Protein AF-A0A7W3JF93-F1 (afdb_monomer_lite)

Fold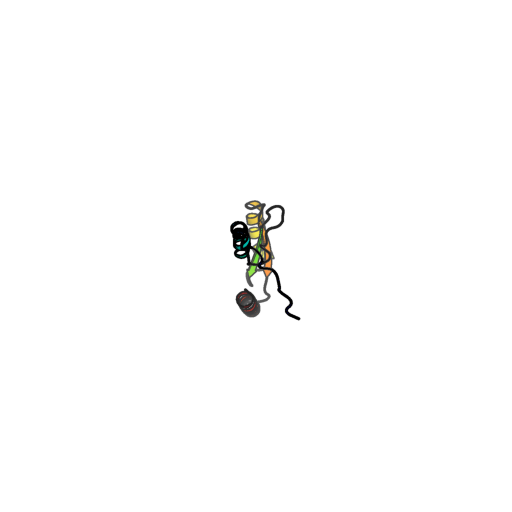seek 3Di:
DDDDDDDDDPDDPDDDDPDPPPVVVVVVPPDPPQCQDPVGAHEDEDEDQDDDCVVCVVVQVVVCVVVVSYHYRYDHDPDDVRSVVVVVVVVVVD

Organism: NCBI:txid88382

Radius of gyration: 29.05 Å; chains: 1; bounding box: 91×41×45 Å

Sequence (94 aa):
MFRSPRAVPRRLLAATGAASALVLLAGCAGGGDDGVAEDGTVTLTYRTWIPSLEQWQPIVDAFEAENPDITIDFQGADGASDYLSELDNLILAG

pLDDT: mean 78.55, std 18.03, range [45.28, 98.19]

Structure (mmCIF, N/CA/C/O backbone):
data_AF-A0A7W3JF93-F1
#
_entry.id   AF-A0A7W3JF93-F1
#
loop_
_atom_site.group_PDB
_atom_site.id
_atom_site.type_symbol
_atom_site.label_atom_id
_atom_site.label_alt_id
_atom_site.label_comp_id
_atom_site.label_asym_id
_atom_site.label_entity_id
_atom_site.label_seq_id
_atom_site.pdbx_PDB_ins_code
_atom_site.Cartn_x
_atom_site.Cartn_y
_atom_site.Cartn_z
_atom_site.occupancy
_atom_site.B_iso_or_equiv
_atom_site.auth_seq_id
_atom_site.auth_comp_id
_atom_site.auth_asym_id
_atom_site.auth_atom_id
_atom_site.pdbx_PDB_model_num
ATOM 1 N N . MET A 1 1 ? -77.084 -34.098 17.015 1.00 45.28 1 MET A N 1
ATOM 2 C CA . MET A 1 1 ? -75.683 -34.107 17.493 1.00 45.28 1 MET A CA 1
ATOM 3 C C . MET A 1 1 ? -75.021 -32.784 17.124 1.00 45.28 1 MET A C 1
ATOM 5 O O . MET A 1 1 ? -74.542 -32.629 16.015 1.00 45.28 1 MET A O 1
ATOM 9 N N . PHE A 1 2 ? -75.078 -31.788 18.007 1.00 46.81 2 PHE A N 1
ATOM 10 C CA . PHE A 1 2 ? -74.471 -30.470 17.784 1.00 46.81 2 PHE A CA 1
ATOM 11 C C . PHE A 1 2 ? -73.302 -30.349 18.763 1.00 46.81 2 PHE A C 1
ATOM 13 O O . PHE A 1 2 ? -73.514 -30.396 19.974 1.00 46.81 2 PHE A O 1
ATOM 20 N N . ARG A 1 3 ? -72.065 -30.300 18.260 1.00 54.28 3 ARG A N 1
ATOM 21 C CA . ARG A 1 3 ? -70.854 -30.236 19.089 1.00 54.28 3 ARG A CA 1
ATOM 22 C C . ARG A 1 3 ? -70.305 -28.815 19.027 1.00 54.28 3 ARG A C 1
ATOM 24 O O . ARG A 1 3 ? -69.853 -28.364 17.984 1.00 54.28 3 ARG A O 1
ATOM 31 N N . SER A 1 4 ? -70.397 -28.122 20.153 1.00 60.69 4 SER A N 1
ATOM 32 C CA . SER A 1 4 ? -69.913 -26.756 20.349 1.00 60.69 4 SER A CA 1
ATOM 33 C C . SER A 1 4 ? -68.381 -26.727 20.486 1.00 60.69 4 SER A C 1
ATOM 35 O O . SER A 1 4 ? -67.847 -27.532 21.258 1.00 60.69 4 SER A O 1
ATOM 37 N N . PRO A 1 5 ? -67.653 -25.813 19.818 1.00 56.91 5 PRO A N 1
ATOM 38 C CA . PRO A 1 5 ? -66.317 -25.414 20.232 1.00 56.91 5 PRO A CA 1
ATOM 39 C C . PRO A 1 5 ? -66.348 -24.088 21.009 1.00 56.91 5 PRO A C 1
ATOM 41 O O . PRO A 1 5 ? -66.989 -23.109 20.637 1.00 56.91 5 PRO A O 1
ATOM 44 N N . ARG A 1 6 ? -65.640 -24.116 22.138 1.00 64.62 6 ARG A N 1
ATOM 45 C CA . ARG A 1 6 ? -65.532 -23.092 23.182 1.00 64.62 6 ARG A CA 1
ATOM 46 C C . ARG A 1 6 ? -64.962 -21.769 22.648 1.00 64.62 6 ARG A C 1
ATOM 48 O O . ARG A 1 6 ? -63.974 -21.774 21.921 1.00 64.62 6 ARG A O 1
ATOM 55 N N . ALA A 1 7 ? -65.533 -20.647 23.086 1.00 57.69 7 ALA A N 1
ATOM 56 C CA . ALA A 1 7 ?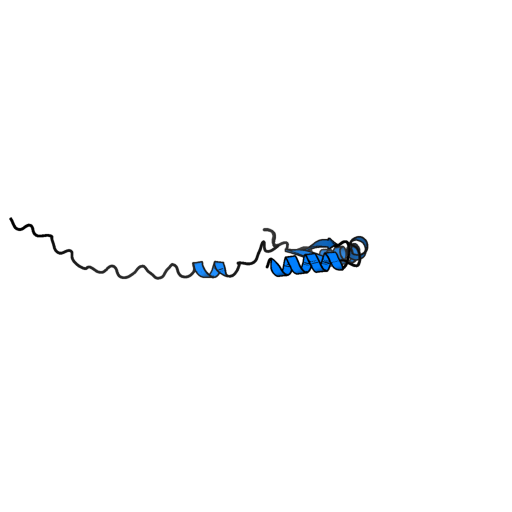 -64.965 -19.316 22.883 1.00 57.69 7 ALA A CA 1
ATOM 57 C C . ALA A 1 7 ? -63.699 -19.141 23.739 1.00 57.69 7 ALA A C 1
ATOM 59 O O . ALA A 1 7 ? -63.733 -19.349 24.953 1.00 57.69 7 ALA A O 1
ATOM 60 N N . VAL A 1 8 ? -62.588 -18.756 23.110 1.00 61.56 8 VAL A N 1
ATOM 61 C CA . VAL A 1 8 ? -61.325 -18.442 23.794 1.00 61.56 8 VAL A CA 1
ATOM 62 C C . VAL A 1 8 ? -61.269 -16.929 24.047 1.00 61.56 8 VAL A C 1
ATOM 64 O O . VAL A 1 8 ? -61.486 -16.153 23.112 1.00 61.56 8 VAL A O 1
ATOM 67 N N . PRO A 1 9 ? -61.013 -16.471 25.287 1.00 53.00 9 PRO A N 1
ATOM 68 C CA . PRO A 1 9 ? -61.001 -15.051 25.607 1.00 53.00 9 PRO A CA 1
ATOM 69 C C . PRO A 1 9 ? -59.776 -14.355 25.002 1.00 53.00 9 PRO A C 1
ATOM 71 O O . PRO A 1 9 ? -58.632 -14.700 25.287 1.00 53.00 9 PRO A O 1
ATOM 74 N N . ARG A 1 10 ? -60.040 -13.312 24.207 1.00 59.69 10 ARG A N 1
ATOM 75 C CA . ARG A 1 10 ? -59.066 -12.303 23.768 1.00 59.69 10 ARG A CA 1
ATOM 76 C C . ARG A 1 10 ? -58.553 -11.534 24.988 1.00 59.69 10 ARG A C 1
ATOM 78 O O . ARG A 1 10 ? -59.104 -10.497 25.348 1.00 59.69 10 ARG A O 1
ATOM 85 N N . ARG A 1 11 ? -57.511 -12.038 25.641 1.00 53.50 11 ARG A N 1
ATOM 86 C CA . ARG A 1 11 ? -56.736 -11.273 26.621 1.00 53.50 11 ARG A CA 1
ATOM 87 C C . ARG A 1 11 ? -55.352 -11.006 26.051 1.00 53.50 11 ARG A C 1
ATOM 89 O O . ARG A 1 11 ? -54.496 -11.876 26.047 1.00 53.50 11 ARG A O 1
ATOM 96 N N . LEU A 1 12 ? -55.221 -9.791 25.517 1.00 61.00 12 LEU A N 1
ATOM 97 C CA . LEU A 1 12 ? -54.128 -8.863 25.812 1.00 61.00 12 LEU A CA 1
ATOM 98 C C . LEU A 1 12 ? -52.780 -9.529 26.116 1.00 61.00 12 LEU A C 1
ATOM 100 O O . LEU A 1 12 ? -52.437 -9.705 27.278 1.00 61.00 12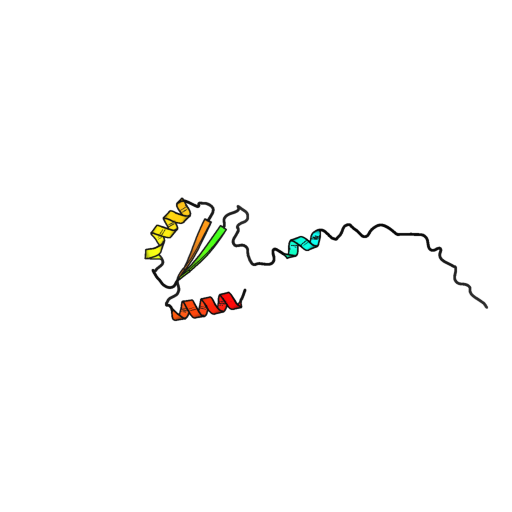 LEU A O 1
ATOM 104 N N . LEU A 1 13 ? -51.997 -9.793 25.074 1.00 53.28 13 LEU A N 1
ATOM 105 C CA . LEU A 1 13 ? -50.538 -9.756 25.163 1.00 53.28 13 LEU A CA 1
ATOM 106 C C . LEU A 1 13 ? -50.047 -8.745 24.119 1.00 53.28 13 LEU A C 1
ATOM 108 O O . LEU A 1 13 ? -49.511 -9.078 23.068 1.00 53.28 13 LEU A O 1
ATOM 112 N N . ALA A 1 14 ? -50.344 -7.476 24.390 1.00 58.84 14 ALA A N 1
ATOM 113 C CA . ALA A 1 14 ? -49.517 -6.389 23.899 1.00 58.84 14 ALA A CA 1
ATOM 114 C C . ALA A 1 14 ? -48.320 -6.266 24.854 1.00 58.84 14 ALA A C 1
ATOM 116 O O . ALA A 1 14 ? -48.495 -6.448 26.057 1.00 58.84 14 ALA A O 1
ATOM 117 N N . ALA A 1 15 ? -47.162 -5.899 24.301 1.00 57.06 15 ALA A N 1
ATOM 118 C CA . ALA A 1 15 ? -45.899 -5.575 24.977 1.00 57.06 15 ALA A CA 1
ATOM 119 C C . ALA A 1 15 ? -44.864 -6.709 25.124 1.00 57.06 15 ALA A C 1
ATOM 121 O O . ALA A 1 15 ? -44.597 -7.173 26.223 1.00 57.06 15 ALA A O 1
ATOM 122 N N . THR A 1 16 ? -44.189 -7.035 24.016 1.00 56.47 16 THR A N 1
ATOM 123 C CA . THR A 1 16 ? -42.735 -7.320 23.983 1.00 56.47 16 THR A CA 1
ATOM 124 C C . THR A 1 16 ? -42.268 -7.294 22.526 1.00 56.47 16 THR A C 1
ATOM 126 O O . THR A 1 16 ? -42.169 -8.320 21.866 1.00 56.47 16 THR A O 1
ATOM 129 N N . GLY A 1 17 ? -42.057 -6.100 21.968 1.00 54.12 17 GLY A N 1
ATOM 130 C CA . GLY A 1 17 ? -41.743 -5.952 20.539 1.00 54.12 17 GLY A CA 1
ATOM 131 C C . GLY A 1 17 ? -40.787 -4.816 20.191 1.00 54.12 17 GLY A C 1
ATOM 132 O O . GLY A 1 17 ? -40.799 -4.367 19.055 1.00 54.12 17 GLY A O 1
ATOM 133 N N . ALA A 1 18 ? -39.992 -4.315 21.141 1.00 57.09 18 ALA A N 1
ATOM 134 C CA . ALA A 1 18 ? -39.135 -3.147 20.906 1.00 57.09 18 ALA A CA 1
ATOM 135 C C . ALA A 1 18 ? -37.711 -3.293 21.473 1.00 57.09 18 ALA A C 1
ATOM 137 O O . ALA A 1 18 ? -37.146 -2.321 21.959 1.00 57.09 18 ALA A O 1
ATOM 138 N N . ALA A 1 19 ? -37.126 -4.496 21.435 1.00 54.59 19 ALA A N 1
ATOM 139 C CA . ALA A 1 19 ? -35.745 -4.714 21.893 1.00 54.59 19 ALA A CA 1
ATOM 140 C C . ALA A 1 19 ? -34.783 -5.240 20.808 1.00 54.59 19 ALA A C 1
ATOM 142 O O . ALA A 1 19 ? -33.609 -5.442 21.090 1.00 54.59 19 ALA A O 1
ATOM 143 N N . SER A 1 20 ? -35.231 -5.441 19.565 1.00 53.56 20 SER A N 1
ATOM 144 C CA . SER A 1 20 ? -34.409 -6.042 18.498 1.00 53.56 20 SER A CA 1
ATOM 145 C C . SER A 1 20 ? -33.814 -5.046 17.491 1.00 53.56 20 SER A C 1
ATOM 147 O O . SER A 1 20 ? -33.102 -5.462 16.583 1.00 53.56 20 SER A O 1
ATOM 149 N N . ALA A 1 21 ? -34.046 -3.737 17.635 1.00 54.97 21 ALA A N 1
ATOM 150 C CA . ALA A 1 21 ? -33.631 -2.754 16.625 1.00 54.97 21 ALA A CA 1
ATOM 151 C C . ALA A 1 21 ? -32.146 -2.331 16.687 1.00 54.97 21 ALA A C 1
ATOM 153 O O . ALA A 1 21 ? -31.682 -1.651 15.778 1.00 54.97 21 ALA A O 1
ATOM 154 N N . LEU A 1 22 ? -31.385 -2.722 17.717 1.00 55.59 22 LEU A N 1
ATOM 155 C CA . LEU A 1 22 ? -29.994 -2.267 17.890 1.00 55.59 22 LEU A CA 1
ATOM 156 C C . LEU A 1 22 ? -28.940 -3.137 17.185 1.00 55.59 22 LEU A C 1
ATOM 158 O O . LEU A 1 22 ? -27.805 -2.700 17.038 1.00 55.59 22 LEU A O 1
ATOM 162 N N . VAL A 1 23 ? -29.292 -4.333 16.702 1.00 57.50 23 VAL A N 1
ATOM 163 C CA . VAL A 1 23 ? -28.318 -5.239 16.050 1.00 57.50 23 VAL A CA 1
ATOM 164 C C . VAL A 1 23 ? -28.108 -4.899 14.565 1.00 57.50 23 VAL A C 1
ATOM 166 O O . VAL A 1 23 ? -27.162 -5.367 13.943 1.00 57.50 23 VAL A O 1
ATOM 169 N N . LEU A 1 24 ? -28.942 -4.032 13.984 1.00 56.72 24 LEU A N 1
ATOM 170 C CA . LEU A 1 24 ? -28.867 -3.702 12.557 1.00 56.72 24 LEU A CA 1
ATOM 171 C C . LEU A 1 24 ? -27.752 -2.702 12.201 1.00 56.72 24 LEU A C 1
ATOM 173 O O . LEU A 1 24 ? -27.472 -2.529 11.020 1.00 56.72 24 LEU A O 1
ATOM 177 N N . LEU A 1 25 ? -27.082 -2.078 13.182 1.00 55.41 25 LEU A N 1
ATOM 178 C CA . LEU A 1 25 ? -25.958 -1.168 12.907 1.00 55.41 25 LEU A CA 1
ATOM 179 C C . LEU A 1 25 ? -24.595 -1.863 12.780 1.00 55.41 25 LEU A C 1
ATOM 181 O O . LEU A 1 25 ? -23.662 -1.238 12.287 1.00 55.41 25 LEU A O 1
ATOM 185 N N . ALA A 1 26 ? -24.470 -3.147 13.133 1.00 57.66 26 ALA A N 1
ATOM 186 C CA . ALA A 1 26 ? -23.239 -3.898 12.857 1.00 57.66 26 ALA A CA 1
ATOM 187 C C . ALA A 1 26 ? -23.047 -4.185 11.351 1.00 57.66 26 ALA A C 1
ATOM 189 O O . ALA A 1 26 ? -21.971 -4.584 10.929 1.00 57.66 26 ALA A O 1
ATOM 190 N N . GLY A 1 27 ? -24.079 -3.963 10.527 1.00 50.72 27 GLY A N 1
ATOM 191 C CA . GLY A 1 27 ? -24.058 -4.252 9.092 1.00 50.72 27 GLY A CA 1
ATOM 192 C C . GLY A 1 27 ? -23.489 -3.150 8.192 1.00 50.72 27 GLY A C 1
ATOM 193 O O . GLY A 1 27 ? -23.504 -3.329 6.980 1.00 50.72 27 GLY A O 1
ATOM 194 N N . CYS A 1 28 ? -23.025 -2.017 8.737 1.00 55.59 28 CYS A N 1
ATOM 195 C CA . CYS A 1 28 ? -22.343 -0.980 7.943 1.00 55.59 28 CYS A CA 1
ATOM 196 C C . CYS A 1 28 ? -20.806 -1.090 7.989 1.00 55.59 28 CYS A C 1
ATOM 198 O O . CYS A 1 28 ? -20.133 -0.367 7.263 1.00 55.59 28 CYS A O 1
ATOM 200 N N . ALA A 1 29 ? -20.253 -2.014 8.783 1.00 54.69 29 ALA A N 1
ATOM 201 C CA . ALA A 1 29 ? -18.868 -2.475 8.659 1.00 54.69 29 ALA A CA 1
ATOM 202 C C . ALA A 1 29 ? -18.842 -3.734 7.773 1.00 54.69 29 ALA A C 1
ATOM 204 O O . ALA A 1 29 ? -18.460 -4.821 8.189 1.00 54.69 29 ALA A O 1
ATOM 205 N N . GLY A 1 30 ? -19.409 -3.617 6.574 1.00 56.25 30 GLY A N 1
ATOM 206 C CA . GLY A 1 30 ? -19.280 -4.616 5.521 1.00 56.25 30 GLY A CA 1
ATOM 207 C C . GLY A 1 30 ? -18.283 -4.078 4.513 1.00 56.25 30 GLY A C 1
ATOM 208 O O . GLY A 1 30 ? -18.692 -3.380 3.590 1.00 56.25 30 GLY A O 1
ATOM 209 N N . GLY A 1 31 ? -16.995 -4.337 4.733 1.00 51.53 31 GLY A N 1
ATOM 210 C CA . GLY A 1 31 ? -15.934 -3.778 3.904 1.00 51.53 31 GLY A CA 1
ATOM 211 C C . GLY A 1 31 ? -14.581 -4.433 4.142 1.00 51.53 31 GLY A C 1
ATOM 212 O O . GLY A 1 31 ? -13.648 -3.746 4.516 1.00 51.53 31 GLY A O 1
ATOM 213 N N . GLY A 1 32 ? -14.487 -5.738 3.882 1.00 55.16 32 GLY A N 1
ATOM 214 C CA . GLY A 1 32 ? -13.205 -6.431 3.761 1.00 55.16 32 GLY A CA 1
ATOM 215 C C . GLY A 1 32 ? -12.561 -6.836 5.084 1.00 55.16 32 GLY A C 1
ATOM 216 O O . GLY A 1 32 ? -12.935 -6.387 6.158 1.00 55.16 32 GLY A O 1
ATOM 217 N N . ASP A 1 33 ? -11.617 -7.763 4.986 1.00 62.03 33 ASP A N 1
ATOM 218 C CA . ASP A 1 33 ? -10.584 -7.977 5.995 1.00 62.03 33 ASP A CA 1
ATOM 219 C C . ASP A 1 33 ? -9.955 -6.600 6.276 1.00 62.03 33 ASP A C 1
ATOM 221 O O . ASP A 1 33 ? -9.274 -6.062 5.406 1.00 62.03 33 ASP A O 1
ATOM 225 N N . ASP A 1 34 ? -10.282 -5.967 7.410 1.00 59.19 34 ASP A N 1
ATOM 226 C CA . ASP A 1 34 ? -9.997 -4.540 7.660 1.00 59.19 34 ASP A CA 1
ATOM 227 C C . ASP A 1 34 ? -8.485 -4.222 7.714 1.00 59.19 34 ASP A C 1
ATOM 229 O O . ASP A 1 34 ? -8.094 -3.100 8.024 1.00 59.19 34 ASP A O 1
ATOM 233 N N . GLY A 1 35 ? -7.604 -5.197 7.455 1.00 61.00 35 GLY A N 1
ATOM 234 C CA . GLY A 1 35 ? -6.153 -5.045 7.540 1.00 61.00 35 GLY A CA 1
ATOM 235 C C . GLY A 1 35 ? -5.666 -4.714 8.952 1.00 61.00 35 GLY A C 1
ATOM 236 O O . GLY A 1 35 ? -4.486 -4.422 9.130 1.00 61.00 35 GLY A O 1
ATOM 237 N N . VAL A 1 36 ? -6.561 -4.743 9.945 1.00 71.38 36 VAL A N 1
ATOM 238 C CA . VAL A 1 36 ? -6.285 -4.457 11.351 1.00 71.38 36 VAL A CA 1
ATOM 239 C C . VAL A 1 36 ? -6.141 -5.776 12.097 1.00 71.38 36 VAL A C 1
ATOM 241 O O . VAL A 1 36 ? -7.099 -6.539 12.229 1.00 71.38 36 VAL A O 1
ATOM 244 N N . ALA A 1 37 ? -4.939 -6.044 12.595 1.00 75.25 37 ALA A N 1
ATOM 245 C CA . ALA A 1 37 ? -4.675 -7.166 13.481 1.00 75.25 37 ALA A CA 1
ATOM 246 C C . ALA A 1 37 ? -5.338 -6.951 14.856 1.00 75.25 37 ALA A C 1
ATOM 248 O O . ALA A 1 37 ? -5.649 -5.828 15.252 1.00 75.25 37 ALA A O 1
ATOM 249 N N . GLU A 1 38 ? -5.562 -8.033 15.609 1.00 76.50 38 GLU A N 1
ATOM 250 C CA . GLU A 1 38 ? -6.266 -7.978 16.906 1.00 76.50 38 GLU A CA 1
ATOM 251 C C . GLU A 1 38 ? -5.547 -7.111 17.960 1.00 76.50 38 GLU A C 1
ATOM 253 O O . GLU A 1 38 ? -6.163 -6.664 18.929 1.00 76.50 38 GLU A O 1
ATOM 258 N N . ASP A 1 39 ? -4.250 -6.861 17.775 1.00 82.38 39 ASP A N 1
ATOM 259 C CA . ASP A 1 39 ? -3.418 -5.964 18.578 1.00 82.38 39 ASP A CA 1
ATOM 260 C C . ASP A 1 39 ? -3.451 -4.496 18.112 1.00 82.38 39 ASP A C 1
ATOM 262 O O . ASP A 1 39 ? -2.863 -3.633 18.763 1.00 82.38 39 ASP A O 1
ATOM 266 N N . GLY A 1 40 ? -4.195 -4.191 17.046 1.00 83.31 40 GLY A N 1
ATOM 267 C CA . GLY A 1 40 ? -4.395 -2.843 16.517 1.00 83.31 40 GLY A CA 1
ATOM 268 C C . GLY A 1 40 ? -3.419 -2.437 15.414 1.00 83.31 40 GLY A C 1
ATOM 269 O O . GLY A 1 40 ? -3.512 -1.307 14.938 1.00 83.31 40 GLY A O 1
ATOM 270 N N . THR A 1 41 ? -2.516 -3.325 14.988 1.00 91.38 41 THR A N 1
ATOM 271 C CA . THR A 1 41 ? -1.607 -3.063 13.865 1.00 91.38 41 THR A CA 1
ATOM 272 C C . THR A 1 41 ? -2.369 -3.003 12.546 1.00 91.38 41 THR A C 1
ATOM 274 O O . THR A 1 41 ? -3.149 -3.900 12.240 1.00 91.38 41 THR A O 1
ATOM 277 N N . VAL A 1 42 ? -2.116 -1.971 11.744 1.00 94.12 42 VAL A N 1
ATOM 278 C CA . VAL A 1 42 ? -2.713 -1.768 10.419 1.00 94.12 42 VAL A CA 1
ATOM 279 C C . VAL A 1 42 ? -1.718 -2.190 9.342 1.00 94.12 42 VAL A C 1
ATOM 281 O O . VAL A 1 42 ? -0.601 -1.682 9.293 1.00 94.12 42 VAL A O 1
ATOM 284 N N . THR A 1 43 ? -2.122 -3.062 8.422 1.00 94.69 43 THR A N 1
ATOM 285 C CA . THR A 1 43 ? -1.335 -3.368 7.220 1.00 94.69 43 THR A CA 1
ATOM 286 C C . THR A 1 43 ? -1.847 -2.559 6.034 1.00 94.69 43 THR A C 1
ATOM 288 O O . THR A 1 43 ? -3.007 -2.674 5.643 1.00 94.69 43 THR A O 1
ATOM 291 N N . LEU A 1 44 ? -0.976 -1.751 5.433 1.00 93.94 44 LEU A N 1
ATOM 292 C CA . LEU A 1 44 ? -1.263 -1.010 4.210 1.00 93.94 44 LEU A CA 1
ATOM 293 C C . LEU A 1 44 ? -0.586 -1.695 3.025 1.00 93.94 44 LEU A C 1
ATOM 295 O O . LEU A 1 44 ? 0.639 -1.719 2.923 1.00 93.94 44 LEU A O 1
ATOM 299 N N . THR A 1 45 ? -1.379 -2.203 2.085 1.00 92.62 45 THR A N 1
ATOM 300 C CA . THR A 1 45 ? -0.837 -2.690 0.814 1.00 92.62 45 THR A CA 1
ATOM 301 C C . THR A 1 45 ? -0.441 -1.513 -0.072 1.00 92.62 45 THR A C 1
ATOM 303 O O . THR A 1 45 ? -1.292 -0.732 -0.506 1.00 92.62 45 THR A O 1
ATOM 306 N N . TYR A 1 46 ? 0.846 -1.411 -0.397 1.00 92.88 46 TYR A N 1
ATOM 307 C CA . TYR A 1 46 ? 1.368 -0.429 -1.339 1.00 92.88 46 TYR A CA 1
ATOM 308 C C . TYR A 1 46 ? 1.721 -1.100 -2.668 1.00 92.88 46 TYR A C 1
ATOM 310 O O . TYR A 1 46 ? 2.607 -1.949 -2.738 1.00 92.88 46 TYR A O 1
ATOM 318 N N . ARG A 1 47 ? 1.020 -0.706 -3.738 1.00 92.12 47 ARG A N 1
ATOM 319 C CA . ARG A 1 47 ? 1.218 -1.225 -5.097 1.00 92.12 47 ARG A CA 1
ATOM 320 C C . ARG A 1 47 ? 1.798 -0.163 -6.016 1.00 92.12 47 ARG A C 1
ATOM 322 O O . ARG A 1 47 ? 1.272 0.943 -6.103 1.00 92.12 47 ARG A O 1
ATOM 329 N N . THR A 1 48 ? 2.849 -0.522 -6.743 1.00 92.81 48 THR A N 1
ATOM 330 C CA . THR A 1 48 ? 3.425 0.295 -7.818 1.00 92.81 48 THR A CA 1
ATOM 331 C C . THR A 1 48 ? 4.207 -0.588 -8.792 1.00 92.81 48 THR A C 1
ATOM 333 O O . THR A 1 48 ? 4.565 -1.715 -8.465 1.00 92.81 48 THR A O 1
ATOM 336 N N . TRP A 1 49 ? 4.503 -0.082 -9.987 1.00 92.81 49 TRP A N 1
ATOM 337 C CA . TRP A 1 49 ? 5.446 -0.714 -10.919 1.00 92.81 49 TRP A CA 1
ATOM 338 C C . TRP A 1 49 ? 6.827 -0.043 -10.905 1.00 92.81 49 TRP A C 1
ATOM 340 O O . TRP A 1 49 ? 7.792 -0.605 -11.413 1.00 92.81 49 TRP A O 1
ATOM 350 N N . ILE A 1 50 ? 6.935 1.167 -10.340 1.00 92.94 50 ILE A N 1
ATOM 351 C CA . ILE A 1 50 ? 8.190 1.918 -10.203 1.00 92.94 50 ILE A CA 1
ATOM 352 C C . ILE A 1 50 ? 8.155 2.880 -9.001 1.00 92.94 50 ILE A C 1
ATOM 354 O O . ILE A 1 50 ? 7.102 3.432 -8.676 1.00 92.94 50 ILE A O 1
ATOM 358 N N . PRO A 1 51 ? 9.313 3.200 -8.401 1.00 91.00 51 PRO A N 1
ATOM 359 C CA . PRO A 1 51 ? 10.581 2.461 -8.480 1.00 91.00 51 PRO A CA 1
ATOM 360 C C . PRO A 1 51 ? 10.491 1.058 -7.831 1.00 91.00 51 PRO A C 1
ATOM 362 O O . PRO A 1 51 ? 9.433 0.688 -7.323 1.00 91.00 51 PRO A O 1
ATOM 365 N N . SER A 1 52 ? 11.559 0.250 -7.897 1.00 89.56 52 SER A N 1
ATOM 366 C CA . SER A 1 52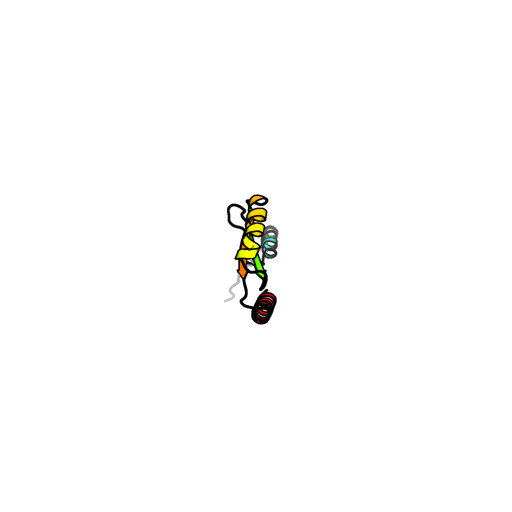 ? 11.561 -1.117 -7.336 1.00 89.56 52 SER A CA 1
ATOM 367 C C . SER A 1 52 ? 11.518 -1.122 -5.801 1.00 89.56 52 SER A C 1
ATOM 369 O O . SER A 1 52 ? 11.806 -0.106 -5.165 1.00 89.56 52 SER A O 1
ATOM 371 N N . LEU A 1 53 ? 11.217 -2.276 -5.192 1.00 85.62 53 LEU A N 1
ATOM 372 C CA . LEU A 1 53 ? 11.220 -2.426 -3.730 1.00 85.62 53 LEU A CA 1
ATOM 373 C C . LEU A 1 53 ? 12.558 -2.004 -3.108 1.00 85.62 53 LEU A C 1
ATOM 375 O O . LEU A 1 53 ? 12.565 -1.248 -2.147 1.00 85.62 53 LEU A O 1
ATOM 379 N N . GLU A 1 54 ? 13.695 -2.404 -3.685 1.00 91.81 54 GLU A N 1
ATOM 380 C CA . GLU A 1 54 ? 15.021 -2.022 -3.167 1.00 91.81 54 GLU A CA 1
ATOM 381 C C . GLU A 1 54 ? 15.216 -0.499 -3.097 1.00 91.81 54 GLU A C 1
ATOM 383 O O . GLU A 1 54 ? 15.911 0.011 -2.221 1.00 91.81 54 GLU A O 1
ATOM 388 N N . GLN A 1 55 ? 14.588 0.239 -4.012 1.00 92.88 55 GLN A N 1
ATOM 389 C CA . GLN A 1 55 ? 14.634 1.699 -4.038 1.00 92.88 55 GLN A CA 1
ATOM 390 C C . GLN A 1 55 ? 13.632 2.329 -3.060 1.00 92.88 55 GLN A C 1
ATOM 392 O O . GLN A 1 55 ? 13.869 3.440 -2.586 1.00 92.88 55 GLN A O 1
ATOM 397 N N . TRP A 1 56 ? 12.531 1.637 -2.759 1.00 93.94 56 TRP A N 1
ATOM 398 C CA . TRP A 1 56 ? 11.523 2.060 -1.785 1.00 93.94 56 TRP A CA 1
ATOM 399 C C . TRP A 1 56 ? 11.874 1.710 -0.342 1.00 93.94 56 TRP A C 1
ATOM 401 O O . TRP A 1 56 ? 11.443 2.432 0.554 1.00 93.94 56 TRP A O 1
ATOM 411 N N . GLN A 1 57 ? 12.666 0.661 -0.107 1.00 94.75 57 GLN A N 1
ATOM 412 C CA . GLN A 1 57 ? 12.966 0.141 1.230 1.00 94.75 57 GLN A CA 1
ATOM 413 C C . GLN A 1 57 ? 13.401 1.230 2.226 1.00 94.75 57 GLN A C 1
ATOM 415 O O . GLN A 1 57 ? 12.828 1.276 3.308 1.00 94.75 57 GLN A O 1
ATOM 420 N N . PRO A 1 58 ? 14.291 2.189 1.884 1.00 96.94 58 PRO A N 1
ATOM 421 C CA . PRO A 1 58 ? 14.686 3.231 2.835 1.00 96.94 58 PRO A CA 1
ATOM 422 C C . PRO A 1 58 ? 13.531 4.141 3.276 1.00 96.94 58 PRO A C 1
ATOM 424 O O . PRO A 1 58 ? 13.565 4.700 4.368 1.00 96.94 58 PRO A O 1
ATOM 427 N N . ILE A 1 59 ? 12.529 4.328 2.412 1.00 95.81 59 ILE A N 1
ATOM 428 C CA . ILE A 1 59 ? 11.341 5.138 2.699 1.00 95.81 59 ILE A CA 1
ATOM 429 C C . ILE A 1 59 ? 10.353 4.326 3.536 1.00 95.81 59 ILE A C 1
ATOM 431 O O . ILE A 1 59 ? 9.793 4.867 4.484 1.00 95.81 59 ILE A O 1
ATOM 435 N N . VAL A 1 60 ? 10.168 3.043 3.206 1.00 95.88 60 VAL A N 1
ATOM 436 C CA . VAL A 1 60 ? 9.337 2.117 3.990 1.00 95.88 60 VAL A CA 1
ATOM 437 C C . VAL A 1 60 ? 9.875 2.009 5.415 1.00 95.88 60 VAL A C 1
ATOM 439 O O . VAL A 1 60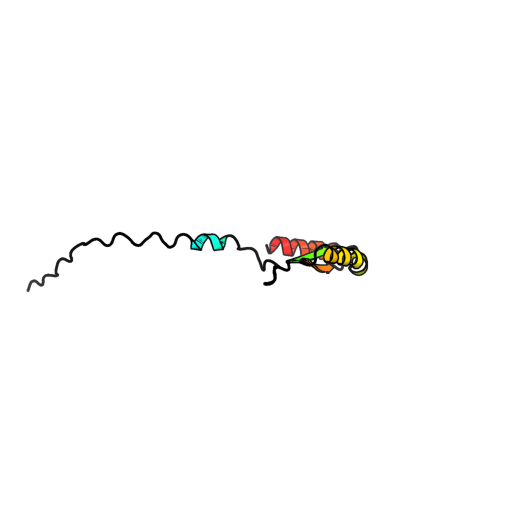 ? 9.137 2.280 6.355 1.00 95.88 60 VAL A O 1
ATOM 442 N N . ASP A 1 61 ? 11.174 1.748 5.573 1.00 97.25 61 ASP A N 1
ATOM 443 C CA . ASP A 1 61 ? 11.818 1.617 6.883 1.00 97.25 61 ASP A CA 1
ATOM 444 C C . ASP A 1 61 ? 11.668 2.896 7.722 1.00 97.25 61 ASP A C 1
ATOM 446 O O . ASP A 1 61 ? 11.403 2.837 8.922 1.00 97.25 61 ASP A O 1
ATOM 450 N N . ALA A 1 62 ? 11.827 4.070 7.099 1.00 98.06 62 ALA A N 1
ATOM 451 C CA . ALA A 1 62 ? 11.646 5.348 7.782 1.00 98.06 62 ALA A CA 1
ATOM 452 C C . ALA A 1 62 ? 10.185 5.567 8.204 1.00 98.06 62 ALA A C 1
ATOM 454 O O . ALA A 1 62 ? 9.930 5.997 9.327 1.00 98.06 62 ALA A O 1
ATOM 455 N N . PHE A 1 63 ? 9.233 5.240 7.328 1.00 97.44 63 PHE A N 1
ATOM 456 C CA . PHE A 1 63 ? 7.809 5.370 7.610 1.00 97.44 63 PHE A CA 1
ATOM 457 C C . PHE A 1 63 ? 7.366 4.446 8.750 1.00 97.44 63 PHE A C 1
ATOM 459 O O . PHE A 1 63 ? 6.704 4.910 9.674 1.00 97.44 63 PHE A O 1
ATOM 466 N N . GLU A 1 64 ? 7.759 3.173 8.732 1.00 97.00 64 GLU A N 1
ATOM 467 C CA . GLU A 1 64 ? 7.425 2.213 9.794 1.00 97.00 64 GLU A CA 1
ATOM 468 C C . GLU A 1 64 ? 8.111 2.566 11.123 1.00 97.00 64 GLU A C 1
ATOM 470 O O . GLU A 1 64 ? 7.527 2.399 12.192 1.00 97.00 64 GLU A O 1
ATOM 475 N N . ALA A 1 65 ? 9.321 3.136 11.090 1.00 97.81 65 ALA A N 1
ATOM 476 C CA . ALA A 1 65 ? 9.984 3.626 12.300 1.00 97.81 65 ALA A CA 1
ATOM 477 C C . ALA A 1 65 ? 9.237 4.803 12.958 1.00 97.81 65 ALA A C 1
ATOM 479 O O . ALA A 1 65 ? 9.255 4.931 14.184 1.00 97.81 65 ALA A O 1
ATOM 480 N N . GLU A 1 66 ? 8.592 5.662 12.163 1.00 98.19 66 GLU A N 1
ATOM 481 C CA . GLU A 1 66 ? 7.755 6.762 12.662 1.00 98.19 66 GLU A CA 1
ATOM 482 C C . GLU A 1 66 ? 6.323 6.318 13.011 1.00 98.19 66 GLU A C 1
ATOM 484 O O . GLU A 1 66 ? 5.648 7.003 13.781 1.00 98.19 66 GLU A O 1
ATOM 489 N N . ASN A 1 67 ? 5.873 5.173 12.485 1.00 97.38 67 ASN A N 1
ATOM 490 C CA . ASN A 1 67 ? 4.519 4.636 12.638 1.00 97.38 67 ASN A CA 1
ATOM 491 C C . ASN A 1 67 ? 4.585 3.138 13.012 1.00 97.38 67 ASN A C 1
ATOM 493 O O . ASN A 1 67 ? 4.334 2.285 12.161 1.00 97.38 67 ASN A O 1
ATOM 497 N N . PRO A 1 68 ? 4.927 2.794 14.269 1.00 94.69 68 PRO A N 1
ATOM 498 C CA . PRO A 1 68 ? 5.206 1.411 14.680 1.00 94.69 68 PRO A CA 1
ATOM 499 C C . PRO A 1 68 ? 3.979 0.486 14.638 1.00 94.69 68 PRO A C 1
ATOM 501 O O . PRO A 1 68 ? 4.114 -0.734 14.662 1.00 94.69 68 PRO A O 1
ATOM 504 N N . ASP A 1 69 ? 2.783 1.066 14.606 1.00 96.06 69 ASP A N 1
ATOM 505 C CA . ASP A 1 69 ? 1.489 0.401 14.468 1.00 96.06 69 ASP A CA 1
ATOM 506 C C . ASP A 1 69 ? 1.055 0.198 13.004 1.00 96.06 69 ASP A C 1
ATOM 508 O O . ASP A 1 69 ? -0.017 -0.355 12.763 1.00 96.06 69 ASP A O 1
ATOM 512 N N . ILE A 1 70 ? 1.878 0.588 12.022 1.00 96.12 70 ILE A N 1
ATOM 513 C CA . ILE A 1 70 ? 1.590 0.408 10.596 1.00 96.12 70 ILE A CA 1
ATOM 514 C C . ILE A 1 70 ? 2.674 -0.445 9.933 1.00 96.12 70 ILE A C 1
ATOM 516 O O . ILE A 1 70 ? 3.863 -0.185 10.079 1.00 96.12 70 ILE A O 1
ATOM 520 N N . THR A 1 71 ? 2.255 -1.437 9.150 1.00 95.44 71 THR A N 1
ATOM 521 C CA . THR A 1 71 ? 3.131 -2.259 8.305 1.00 95.44 71 THR A CA 1
ATOM 522 C C . THR A 1 71 ? 2.807 -2.028 6.834 1.00 95.44 71 THR A C 1
ATOM 524 O O . THR A 1 71 ? 1.637 -1.995 6.451 1.00 95.44 71 THR A O 1
ATOM 527 N N . ILE A 1 72 ? 3.827 -1.882 5.992 1.00 95.50 72 ILE A N 1
ATOM 528 C CA . ILE A 1 72 ? 3.672 -1.748 4.544 1.00 95.50 72 ILE A CA 1
ATOM 529 C C . ILE A 1 72 ? 3.872 -3.108 3.871 1.00 95.50 72 ILE A C 1
ATOM 531 O O . ILE A 1 72 ? 4.969 -3.661 3.854 1.00 95.50 72 ILE A O 1
ATOM 535 N N . ASP A 1 73 ? 2.820 -3.616 3.232 1.00 94.06 73 ASP A N 1
ATOM 536 C CA . ASP A 1 73 ? 2.910 -4.763 2.326 1.00 94.06 73 ASP A CA 1
ATOM 537 C C . ASP A 1 73 ? 3.180 -4.269 0.898 1.00 94.06 73 ASP A C 1
ATOM 539 O O . ASP A 1 73 ? 2.276 -3.797 0.200 1.00 94.06 73 ASP A O 1
ATOM 543 N N . PHE A 1 74 ? 4.443 -4.314 0.473 1.00 93.12 74 PHE A N 1
ATOM 544 C CA . PHE A 1 74 ? 4.842 -3.861 -0.858 1.00 93.12 74 PHE A CA 1
ATOM 545 C C . PHE A 1 74 ? 4.568 -4.932 -1.916 1.00 93.12 74 PHE A C 1
ATOM 547 O O . PHE A 1 74 ? 5.190 -5.993 -1.932 1.00 93.12 74 PHE A O 1
ATOM 554 N N . GLN A 1 75 ? 3.718 -4.603 -2.884 1.00 91.06 75 GLN A N 1
ATOM 555 C CA . GLN A 1 75 ? 3.393 -5.465 -4.016 1.00 91.06 75 GLN A CA 1
ATOM 556 C C . GLN A 1 75 ? 3.817 -4.775 -5.319 1.00 91.06 75 GLN A C 1
ATOM 558 O O . GLN A 1 75 ? 3.108 -3.933 -5.872 1.00 91.06 75 GLN A O 1
ATOM 563 N N . GLY A 1 76 ? 5.025 -5.100 -5.781 1.00 87.81 76 GLY A N 1
ATOM 564 C CA . GLY A 1 76 ? 5.578 -4.573 -7.027 1.00 87.81 76 GLY A CA 1
ATOM 565 C C . GLY A 1 76 ? 5.022 -5.295 -8.252 1.00 87.81 76 GLY A C 1
ATOM 566 O O . GLY A 1 76 ? 4.975 -6.521 -8.260 1.00 87.81 76 GLY A O 1
ATOM 567 N N . ALA A 1 77 ? 4.660 -4.544 -9.290 1.00 88.19 77 ALA A N 1
ATOM 568 C CA . ALA A 1 77 ? 4.301 -5.092 -10.598 1.00 88.19 77 ALA A CA 1
ATOM 569 C C . ALA A 1 77 ? 5.496 -5.058 -11.567 1.00 88.19 77 ALA A C 1
ATOM 571 O O . ALA A 1 77 ? 6.279 -4.105 -11.557 1.00 88.19 77 ALA A O 1
ATOM 572 N N . ASP A 1 78 ? 5.594 -6.054 -12.454 1.00 86.31 78 ASP A N 1
ATOM 573 C CA . ASP A 1 78 ? 6.693 -6.191 -13.428 1.00 86.31 78 ASP A CA 1
ATOM 574 C C . ASP A 1 78 ? 6.705 -5.076 -14.498 1.00 86.31 78 ASP A C 1
ATOM 576 O O . ASP A 1 78 ? 7.716 -4.839 -15.169 1.00 86.31 78 ASP A O 1
ATOM 580 N N . GLY A 1 79 ? 5.601 -4.338 -14.646 1.00 91.25 79 GLY A N 1
ATOM 581 C CA . GLY A 1 79 ? 5.503 -3.206 -15.557 1.00 91.25 79 GLY A CA 1
ATOM 582 C C . GLY A 1 79 ? 4.173 -2.461 -15.480 1.00 91.25 79 GLY A C 1
ATOM 583 O O . GLY A 1 79 ? 3.228 -2.872 -14.811 1.00 91.25 79 GLY A O 1
ATOM 584 N N . ALA A 1 80 ? 4.091 -1.345 -16.210 1.00 93.38 80 ALA A N 1
ATOM 585 C CA . ALA A 1 80 ? 2.916 -0.471 -16.192 1.00 93.38 80 ALA A CA 1
ATOM 586 C C . ALA A 1 80 ? 1.638 -1.170 -16.689 1.00 93.38 80 ALA A C 1
ATOM 588 O O . ALA A 1 80 ? 0.556 -0.910 -16.173 1.00 93.38 80 ALA A O 1
ATOM 589 N N . SER A 1 81 ? 1.745 -2.042 -17.696 1.00 95.38 81 SER A N 1
ATOM 590 C CA . SER A 1 81 ? 0.587 -2.752 -18.254 1.00 95.38 81 SER A CA 1
ATOM 591 C C . SER A 1 81 ? -0.003 -3.767 -17.278 1.00 95.38 81 SER A C 1
ATOM 593 O O . SER A 1 81 ? -1.226 -3.827 -17.145 1.00 95.38 81 SER A O 1
ATOM 595 N N . ASP A 1 82 ? 0.852 -4.516 -16.581 1.00 93.25 82 ASP A N 1
ATOM 596 C CA . ASP A 1 82 ? 0.418 -5.494 -15.582 1.00 93.25 82 ASP A CA 1
ATOM 597 C C . ASP A 1 82 ? -0.194 -4.776 -14.380 1.00 93.25 82 ASP A C 1
ATOM 599 O O . ASP A 1 82 ? -1.327 -5.073 -14.014 1.00 93.25 82 ASP A O 1
ATOM 603 N N . TYR A 1 83 ? 0.462 -3.716 -13.890 1.00 93.81 83 TYR A N 1
ATOM 604 C CA . TYR A 1 83 ? -0.072 -2.858 -12.830 1.00 93.81 83 TYR A CA 1
ATOM 605 C C . TYR A 1 83 ? -1.474 -2.329 -13.146 1.00 93.81 83 TYR A C 1
ATOM 607 O O . TYR A 1 83 ? -2.368 -2.420 -12.312 1.00 93.81 83 TYR A O 1
ATOM 615 N N . LEU A 1 84 ? -1.684 -1.772 -14.344 1.00 94.75 84 LEU A N 1
ATOM 616 C CA . LEU A 1 84 ? -2.992 -1.229 -14.726 1.00 94.75 84 LEU A CA 1
ATOM 617 C C . LEU A 1 84 ? -4.052 -2.329 -14.822 1.00 94.75 84 LEU A C 1
ATOM 619 O O . LEU A 1 84 ? -5.169 -2.137 -14.353 1.00 94.75 84 LEU A O 1
ATOM 623 N N . SER A 1 85 ? -3.694 -3.487 -15.377 1.00 94.94 85 SER A N 1
ATOM 624 C CA . SER A 1 85 ? -4.618 -4.618 -15.498 1.00 94.94 85 SER A CA 1
ATOM 625 C C . SER A 1 85 ? -5.019 -5.166 -14.123 1.00 94.94 85 SER A C 1
ATOM 627 O O . SER A 1 85 ? -6.190 -5.448 -13.877 1.00 94.94 85 SER A O 1
ATOM 629 N N . GLU A 1 86 ? -4.062 -5.300 -13.205 1.00 92.38 86 GLU A N 1
ATOM 630 C CA . GLU A 1 86 ? -4.304 -5.711 -11.821 1.00 92.38 86 GLU A CA 1
ATOM 631 C C . GLU A 1 86 ? -5.122 -4.670 -11.053 1.00 92.38 86 GLU A C 1
ATOM 633 O O . GLU A 1 86 ? -6.064 -5.032 -10.349 1.00 92.38 86 GLU A O 1
ATOM 638 N N . LEU A 1 87 ? -4.814 -3.382 -11.225 1.00 92.94 87 LEU A N 1
ATOM 639 C CA . LEU A 1 87 ? -5.548 -2.282 -10.606 1.00 92.94 87 LEU A CA 1
ATOM 640 C C . LEU A 1 87 ? -7.014 -2.261 -11.052 1.00 92.94 87 LEU A C 1
ATOM 642 O O . LEU A 1 87 ? -7.901 -2.140 -10.209 1.00 92.94 87 LEU A O 1
ATOM 646 N N . ASP A 1 88 ? -7.275 -2.433 -12.347 1.00 95.06 88 ASP A N 1
ATOM 647 C CA . ASP A 1 88 ? -8.635 -2.527 -12.879 1.00 95.06 88 ASP A CA 1
ATOM 648 C C . ASP A 1 88 ? -9.386 -3.718 -12.264 1.00 95.06 88 ASP A C 1
ATOM 650 O O . ASP A 1 88 ? -10.535 -3.576 -11.842 1.00 95.06 88 ASP A O 1
ATOM 654 N N . ASN A 1 89 ? -8.733 -4.880 -12.139 1.00 93.88 89 ASN A N 1
ATOM 655 C CA . ASN A 1 89 ? -9.332 -6.056 -11.503 1.00 93.88 89 ASN A CA 1
ATOM 656 C C . ASN A 1 89 ? -9.671 -5.809 -10.024 1.00 93.88 89 ASN A C 1
ATOM 658 O O . ASN A 1 89 ? -10.733 -6.229 -9.567 1.00 93.88 89 ASN A O 1
ATOM 662 N N . LEU A 1 90 ? -8.799 -5.119 -9.285 1.00 90.31 90 LEU A N 1
ATOM 663 C CA . LEU A 1 90 ? -9.025 -4.772 -7.878 1.00 90.31 90 LEU A CA 1
ATOM 664 C C . LEU A 1 90 ? -10.192 -3.795 -7.716 1.00 90.31 90 LEU A C 1
ATOM 666 O O . L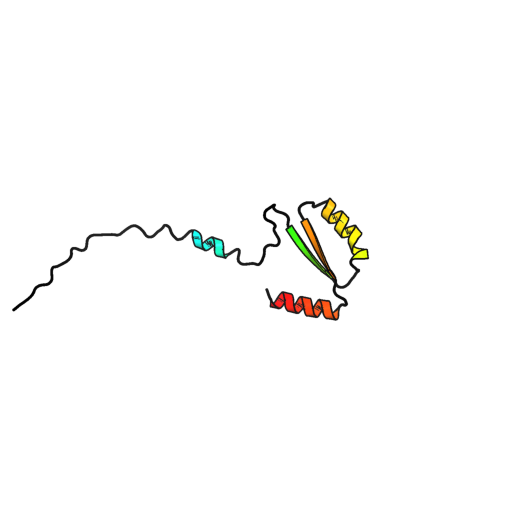EU A 1 90 ? -11.057 -4.008 -6.875 1.00 90.31 90 LEU A O 1
ATOM 670 N N . ILE A 1 91 ? -10.260 -2.759 -8.555 1.00 91.44 91 ILE A N 1
ATOM 671 C CA . ILE A 1 91 ? -11.355 -1.779 -8.527 1.00 91.44 91 ILE A CA 1
ATOM 672 C C . ILE A 1 91 ? -12.700 -2.449 -8.838 1.00 91.44 91 ILE A C 1
ATOM 674 O O . ILE A 1 91 ? -13.725 -2.080 -8.266 1.00 91.44 91 ILE A O 1
ATOM 678 N N . LEU A 1 92 ? -12.710 -3.434 -9.738 1.00 93.06 92 LEU A N 1
ATOM 679 C CA . LEU A 1 92 ? -13.912 -4.194 -10.080 1.00 93.06 92 LEU A CA 1
ATOM 680 C C . LEU A 1 92 ? -14.332 -5.189 -8.989 1.00 93.06 92 LEU A C 1
ATOM 682 O O . LEU A 1 92 ? -15.521 -5.499 -8.898 1.00 93.06 92 LEU A O 1
ATOM 686 N N . ALA A 1 93 ? -13.387 -5.702 -8.196 1.00 89.94 93 ALA A N 1
ATOM 687 C CA . ALA A 1 93 ? -13.660 -6.659 -7.125 1.00 89.94 93 ALA A CA 1
ATOM 688 C C . ALA A 1 93 ? -14.375 -6.024 -5.917 1.00 89.94 93 ALA A C 1
ATOM 690 O O . ALA A 1 93 ? -15.150 -6.721 -5.256 1.00 89.94 93 ALA A O 1
ATOM 691 N N . GLY A 1 94 ? -14.180 -4.716 -5.701 1.00 74.88 94 GLY A N 1
ATOM 692 C CA . GLY A 1 94 ? -14.676 -3.995 -4.521 1.00 74.88 94 GLY A CA 1
ATOM 693 C C . GLY A 1 94 ? -13.963 -4.405 -3.240 1.00 74.88 94 GLY A C 1
ATOM 694 O O . GLY A 1 94 ? -14.525 -4.071 -2.174 1.00 74.88 94 GLY A O 1
#

Secondary structure (DSSP, 8-state):
---PPPPPP--------SSSTTGGGGGG--SS--SB-TTSPEEEEEEESSS-HHHHHHHHHHHHHH-TTEEEEEEE-SSHHHHHHHHHHHHHH-